Protein AF-A0A7W9NL67-F1 (afdb_monomer_lite)

Radius of gyration: 16.45 Å; chains: 1; bounding box: 32×32×44 Å

Organism: NCBI:txid103725

Structure (mmCIF, N/CA/C/O backbone):
data_AF-A0A7W9NL67-F1
#
_entry.id   AF-A0A7W9NL67-F1
#
loop_
_atom_site.group_PDB
_atom_site.id
_atom_site.type_symbol
_atom_site.label_atom_id
_atom_site.label_alt_id
_atom_site.label_comp_id
_atom_site.label_asym_id
_atom_site.label_entity_id
_atom_site.label_seq_id
_atom_site.pdbx_PDB_ins_code
_atom_site.Cartn_x
_atom_site.Cartn_y
_atom_site.Cartn_z
_atom_site.occupancy
_atom_site.B_iso_or_equiv
_atom_site.auth_seq_id
_atom_site.auth_comp_id
_atom_site.auth_asym_id
_atom_site.auth_atom_id
_atom_site.pdbx_PDB_model_num
ATOM 1 N N . MET A 1 1 ? -6.468 -14.933 27.279 1.00 39.59 1 MET A N 1
ATOM 2 C CA . MET A 1 1 ? -6.578 -13.957 26.174 1.00 39.59 1 MET A CA 1
ATOM 3 C C . MET A 1 1 ? -5.171 -13.573 25.766 1.00 39.59 1 MET A C 1
ATOM 5 O O . MET A 1 1 ? -4.507 -12.861 26.502 1.00 39.59 1 MET A O 1
ATOM 9 N N . THR A 1 2 ? -4.667 -14.143 24.677 1.00 54.34 2 THR A N 1
ATOM 10 C CA . THR A 1 2 ? -3.310 -13.865 24.193 1.00 54.34 2 THR A CA 1
ATOM 11 C C . THR A 1 2 ? -3.375 -12.602 23.335 1.00 54.34 2 THR A C 1
ATOM 13 O O . THR A 1 2 ? -4.175 -12.592 22.399 1.00 54.34 2 THR A O 1
ATOM 16 N N . PRO A 1 3 ? -2.601 -11.540 23.621 1.00 50.09 3 PRO A N 1
ATOM 17 C CA . PRO A 1 3 ? -2.568 -10.377 22.750 1.00 50.09 3 PRO A CA 1
ATOM 18 C C . PRO A 1 3 ? -2.010 -10.835 21.402 1.00 50.09 3 PRO A C 1
ATOM 20 O O . PRO A 1 3 ? -0.931 -11.428 21.325 1.00 50.09 3 PRO A O 1
ATOM 23 N N . SER A 1 4 ? -2.792 -10.647 20.344 1.00 57.91 4 SER A N 1
ATOM 24 C CA . SER A 1 4 ? -2.364 -10.895 18.974 1.00 57.91 4 SER A CA 1
ATOM 25 C C . SER A 1 4 ? -1.108 -10.069 18.705 1.00 57.91 4 SER A C 1
ATOM 27 O O . SER A 1 4 ? -1.147 -8.842 18.727 1.00 57.91 4 SER A O 1
ATOM 29 N N . ARG A 1 5 ? 0.009 -10.777 18.519 1.00 60.19 5 ARG A N 1
ATOM 30 C CA . ARG A 1 5 ? 1.326 -10.245 18.159 1.00 60.19 5 ARG A CA 1
ATOM 31 C C . ARG A 1 5 ? 1.222 -9.318 16.946 1.00 60.19 5 ARG A C 1
ATOM 33 O O . ARG A 1 5 ? 0.391 -9.566 16.074 1.00 60.19 5 ARG A O 1
ATOM 40 N N . CYS A 1 6 ? 2.113 -8.327 16.867 1.00 54.25 6 CYS A N 1
ATOM 41 C CA . CYS A 1 6 ? 2.364 -7.525 15.669 1.00 54.25 6 CYS A CA 1
ATOM 42 C C . CYS A 1 6 ? 2.497 -8.448 14.450 1.00 54.25 6 CYS A C 1
ATOM 44 O O . CYS A 1 6 ? 3.498 -9.151 14.292 1.00 54.25 6 CYS A O 1
ATOM 46 N N . ARG A 1 7 ? 1.444 -8.522 13.636 1.00 72.94 7 ARG A N 1
ATOM 47 C CA . ARG A 1 7 ? 1.396 -9.372 12.452 1.00 72.94 7 ARG A CA 1
ATOM 48 C C . ARG A 1 7 ? 1.847 -8.521 11.279 1.00 72.94 7 ARG A C 1
ATOM 50 O O . ARG A 1 7 ? 1.055 -7.754 10.747 1.00 72.94 7 ARG A O 1
ATOM 57 N N . ASN A 1 8 ? 3.112 -8.664 10.898 1.00 80.75 8 ASN A N 1
ATOM 58 C CA . ASN A 1 8 ? 3.582 -8.129 9.627 1.00 80.75 8 ASN A CA 1
ATOM 59 C C . ASN A 1 8 ? 2.882 -8.882 8.492 1.00 80.75 8 ASN A C 1
ATOM 61 O O . ASN A 1 8 ? 2.871 -10.117 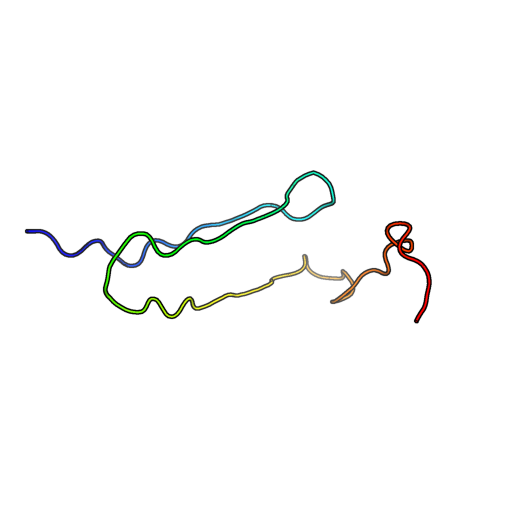8.469 1.00 80.75 8 ASN A O 1
ATOM 65 N N . LEU A 1 9 ? 2.267 -8.127 7.588 1.00 85.12 9 LEU A N 1
ATOM 66 C CA . LEU A 1 9 ? 1.683 -8.616 6.348 1.00 85.12 9 LEU A CA 1
ATOM 67 C C . LEU A 1 9 ? 2.584 -8.152 5.204 1.00 85.12 9 LEU A C 1
ATOM 69 O O . LEU A 1 9 ? 3.040 -7.012 5.210 1.00 85.12 9 LEU A O 1
ATOM 73 N N . HIS A 1 10 ? 2.851 -9.039 4.249 1.00 87.62 10 HIS A N 1
ATOM 74 C CA . HIS A 1 10 ? 3.569 -8.693 3.031 1.00 87.62 10 HIS A CA 1
ATOM 75 C C . HIS A 1 10 ? 2.636 -8.889 1.842 1.00 87.62 10 HIS A C 1
ATOM 77 O O . HIS A 1 10 ? 2.007 -9.941 1.709 1.00 87.62 10 HIS A O 1
ATOM 83 N N . GLU A 1 11 ? 2.548 -7.867 1.005 1.00 87.31 11 GLU A N 1
ATOM 84 C CA . GLU A 1 11 ? 1.614 -7.774 -0.105 1.00 87.31 11 GLU A CA 1
ATOM 85 C C . GLU A 1 11 ? 2.391 -7.486 -1.397 1.00 87.31 11 GLU A C 1
ATOM 87 O O . GLU A 1 11 ? 3.334 -6.697 -1.404 1.00 87.31 11 GLU A O 1
ATOM 92 N N . GLN A 1 12 ? 2.035 -8.167 -2.490 1.00 85.00 12 GLN A N 1
ATOM 93 C CA . GLN A 1 12 ? 2.734 -8.024 -3.772 1.00 85.00 12 GLN A CA 1
ATOM 94 C C . GLN A 1 12 ? 2.334 -6.711 -4.474 1.00 85.00 12 GLN A C 1
ATOM 96 O O . GLN A 1 12 ? 1.187 -6.281 -4.343 1.00 85.00 12 GLN A O 1
ATOM 101 N N . PRO A 1 13 ? 3.233 -6.060 -5.233 1.00 80.62 13 PRO A N 1
ATOM 102 C CA . PRO A 1 13 ? 2.892 -4.880 -6.027 1.00 80.62 13 PRO A CA 1
ATOM 103 C C . PRO A 1 13 ? 2.281 -5.257 -7.389 1.00 80.62 13 PRO A C 1
ATOM 105 O O . PRO A 1 13 ? 2.519 -6.348 -7.905 1.00 80.62 13 PRO A O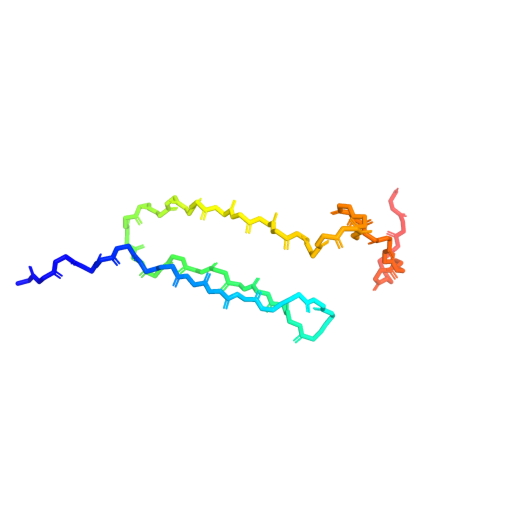 1
ATOM 108 N N . GLY A 1 14 ? 1.572 -4.319 -8.028 1.00 77.38 14 GLY A N 1
ATOM 109 C CA . GLY A 1 14 ? 1.133 -4.415 -9.431 1.00 77.38 14 GLY A CA 1
ATOM 110 C C . GLY A 1 14 ? -0.386 -4.332 -9.624 1.00 77.38 14 GLY A C 1
ATOM 111 O O . GLY A 1 14 ? -1.151 -4.407 -8.669 1.00 77.38 14 GLY A O 1
ATOM 112 N N . SER A 1 15 ? -0.844 -4.193 -10.874 1.00 79.44 15 SER A N 1
ATOM 113 C CA . SER A 1 15 ? -2.260 -3.925 -11.206 1.00 79.44 15 SER A CA 1
ATOM 114 C C . SER A 1 15 ? -3.246 -5.038 -10.827 1.00 79.44 15 SER A C 1
ATOM 116 O O . SER A 1 15 ? -4.441 -4.779 -10.732 1.00 79.44 15 SER A O 1
ATOM 118 N N . GLY A 1 16 ? -2.766 -6.263 -10.589 1.00 81.12 16 GLY A N 1
ATOM 119 C CA . GLY A 1 16 ? -3.575 -7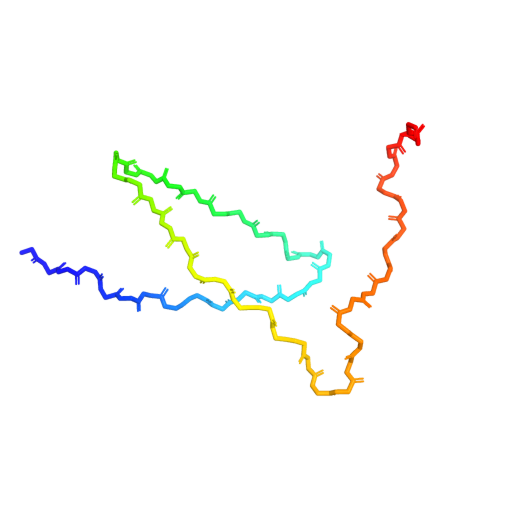.384 -10.095 1.00 81.12 16 GLY A CA 1
ATOM 120 C C . GLY A 1 16 ? -3.630 -7.502 -8.568 1.00 81.12 16 GLY A C 1
ATOM 121 O O . GLY A 1 16 ? -4.319 -8.379 -8.053 1.00 81.12 16 GLY A O 1
ATOM 122 N N . TYR A 1 17 ? -2.909 -6.641 -7.848 1.00 84.25 17 TYR A N 1
ATOM 123 C CA . TYR A 1 17 ? -2.705 -6.725 -6.406 1.00 84.25 17 TYR A CA 1
ATOM 124 C C . TYR A 1 17 ? -3.195 -5.445 -5.721 1.00 84.25 17 TYR A C 1
ATOM 126 O O . TYR A 1 17 ? -2.411 -4.616 -5.266 1.00 84.25 17 TYR A O 1
ATOM 134 N N . VAL A 1 18 ? -4.517 -5.263 -5.694 1.00 83.00 18 VAL A N 1
ATOM 135 C CA . VAL A 1 18 ? -5.166 -4.155 -4.976 1.00 83.00 18 VAL A CA 1
ATOM 136 C C . VAL A 1 18 ? -5.361 -4.544 -3.510 1.00 83.00 18 VAL A C 1
ATOM 138 O O . V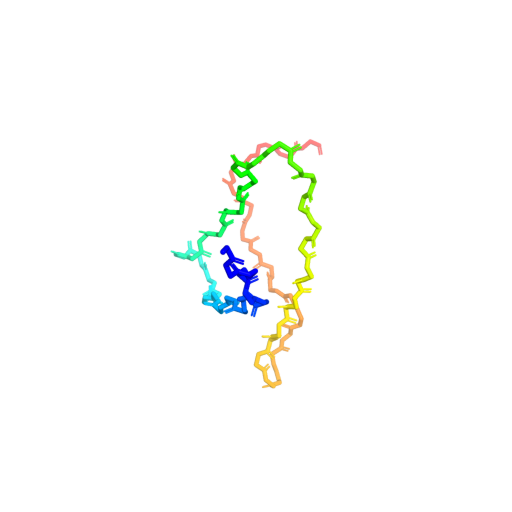AL A 1 18 ? -5.984 -5.566 -3.223 1.00 83.00 18 VAL A O 1
ATOM 141 N N . HIS A 1 19 ? -4.882 -3.702 -2.592 1.00 84.38 19 HIS A N 1
ATOM 142 C CA . HIS A 1 19 ? -4.899 -3.972 -1.149 1.00 84.38 19 HIS A CA 1
ATOM 143 C C . HIS A 1 19 ? -5.933 -3.108 -0.426 1.00 84.38 19 HIS A C 1
ATOM 145 O O . HIS A 1 19 ? -6.009 -1.898 -0.645 1.00 84.38 19 HIS A O 1
ATOM 151 N N . VAL A 1 20 ? -6.738 -3.721 0.449 1.00 86.69 20 VAL A N 1
ATOM 152 C CA . VAL A 1 20 ? -7.777 -3.030 1.233 1.00 86.69 20 VAL A CA 1
ATOM 153 C C . VAL A 1 20 ? -7.677 -3.433 2.701 1.00 86.69 20 VAL A C 1
ATOM 155 O O . VAL A 1 20 ? -8.022 -4.551 3.085 1.00 86.69 20 VAL A O 1
ATOM 158 N N . GLY A 1 21 ? -7.257 -2.490 3.546 1.00 86.44 21 GLY A N 1
ATOM 159 C CA . GLY A 1 21 ? -7.276 -2.641 4.999 1.00 86.44 21 GLY A CA 1
ATOM 160 C C . GLY A 1 21 ? -8.616 -2.210 5.601 1.00 86.44 21 GLY A C 1
ATOM 161 O O . GLY A 1 21 ? -9.130 -1.140 5.278 1.00 86.44 21 GLY A O 1
ATOM 162 N N . ARG A 1 22 ? -9.179 -3.014 6.514 1.00 90.38 22 ARG A N 1
ATOM 163 C CA . ARG A 1 22 ? -10.407 -2.665 7.250 1.00 90.38 22 ARG A CA 1
ATOM 164 C C . ARG A 1 22 ? -10.246 -2.884 8.749 1.00 90.38 22 ARG A C 1
ATOM 166 O O . ARG A 1 22 ? -9.909 -3.979 9.193 1.00 90.38 22 ARG A O 1
ATOM 173 N N . ASN A 1 23 ? -10.594 -1.864 9.531 1.00 92.62 23 ASN A N 1
ATOM 174 C CA . ASN A 1 23 ? -10.796 -2.018 10.966 1.00 92.62 23 ASN A CA 1
ATOM 175 C C . ASN A 1 23 ? -12.152 -2.699 11.230 1.00 92.62 23 ASN A C 1
ATOM 177 O O . ASN A 1 23 ? -13.199 -2.171 10.855 1.00 92.62 23 ASN A O 1
ATOM 181 N N . LEU A 1 24 ? -12.129 -3.889 11.835 1.00 93.69 24 LEU A N 1
ATOM 182 C CA . LEU A 1 24 ? -13.331 -4.659 12.185 1.00 93.69 24 LEU A CA 1
ATOM 183 C C . LEU A 1 24 ? -13.766 -4.467 13.647 1.00 93.69 24 LEU A C 1
ATOM 185 O O . LEU A 1 24 ? -14.814 -4.978 14.037 1.00 93.69 24 LEU A O 1
ATOM 189 N N . GLY A 1 25 ? -12.961 -3.776 14.457 1.00 93.44 25 GLY A N 1
ATOM 190 C CA . GLY A 1 25 ? -13.221 -3.545 15.876 1.00 93.44 25 GLY A CA 1
ATOM 191 C C . GLY A 1 25 ? -13.719 -2.131 16.176 1.00 93.44 25 GLY A C 1
ATOM 192 O O . GLY A 1 25 ? -13.740 -1.258 15.314 1.00 93.44 25 GLY A O 1
ATOM 193 N N . ALA A 1 26 ? -14.092 -1.905 17.436 1.00 95.31 26 ALA A N 1
ATOM 194 C CA . ALA A 1 26 ? -14.489 -0.585 17.938 1.00 95.31 26 ALA A CA 1
ATOM 195 C C . ALA A 1 26 ? -13.294 0.298 18.356 1.00 95.31 26 ALA A C 1
ATOM 197 O O . ALA A 1 26 ? -13.454 1.495 18.578 1.00 95.31 26 ALA A O 1
ATOM 198 N N . THR A 1 27 ? -12.096 -0.281 18.473 1.00 95.69 27 THR A N 1
ATOM 199 C CA . THR A 1 27 ? -10.866 0.433 18.842 1.00 95.69 27 THR A CA 1
ATOM 200 C C . THR A 1 27 ? -10.176 0.977 17.590 1.00 95.69 27 THR A C 1
ATOM 202 O O . THR A 1 27 ? -10.101 0.246 16.599 1.00 95.69 27 THR A O 1
ATOM 205 N N . PRO A 1 28 ? -9.631 2.208 17.603 1.00 94.12 28 PRO A N 1
ATOM 206 C CA . PRO A 1 28 ? -8.821 2.712 16.498 1.00 94.12 28 PRO A CA 1
ATOM 207 C C . PRO A 1 28 ? -7.628 1.801 16.188 1.00 94.12 28 PRO A C 1
ATOM 209 O O . PRO A 1 28 ? -6.944 1.323 17.092 1.00 94.12 28 PRO A O 1
ATOM 212 N N . VAL A 1 29 ? -7.371 1.595 14.897 1.00 89.94 29 VAL A N 1
ATOM 213 C CA . VAL A 1 29 ? -6.183 0.903 14.387 1.00 89.94 29 VAL A CA 1
ATOM 214 C C . VAL A 1 29 ? -5.341 1.925 13.637 1.00 89.94 29 VAL A C 1
ATOM 216 O O . VAL A 1 29 ? -5.849 2.595 12.740 1.00 89.94 29 VAL A O 1
ATOM 219 N N . VAL A 1 30 ? -4.066 2.031 14.003 1.00 90.75 30 VAL A N 1
ATOM 220 C CA . VAL A 1 30 ? -3.081 2.892 13.338 1.00 90.75 30 VAL A CA 1
ATOM 221 C C . VAL A 1 30 ? -2.041 1.974 12.684 1.00 90.75 30 VAL A C 1
ATOM 223 O O . VAL A 1 30 ? -1.217 1.415 13.406 1.00 90.75 30 VAL A O 1
ATOM 226 N N . PRO A 1 31 ? -2.117 1.721 11.363 1.00 86.50 31 PRO A N 1
ATOM 227 C CA . PRO A 1 31 ? -1.154 0.864 10.682 1.00 86.50 31 PRO A CA 1
ATOM 228 C C . PRO A 1 31 ? 0.170 1.597 10.437 1.00 86.50 31 PRO A C 1
ATOM 230 O O . PRO A 1 31 ? 0.183 2.756 10.026 1.00 86.50 31 PRO A O 1
ATOM 233 N N . GLU A 1 32 ? 1.280 0.887 10.622 1.00 89.06 32 GLU A N 1
ATOM 234 C CA . GLU A 1 32 ? 2.596 1.288 10.124 1.00 89.06 32 GLU A CA 1
ATOM 235 C C . GLU A 1 32 ? 2.810 0.621 8.760 1.00 89.06 32 GLU A C 1
ATOM 237 O O . GLU A 1 32 ? 2.739 -0.604 8.651 1.00 89.06 32 GLU A O 1
ATOM 242 N N . VAL A 1 33 ? 3.016 1.420 7.708 1.00 87.12 33 VAL A N 1
ATOM 243 C CA . VAL A 1 33 ? 3.133 0.932 6.325 1.00 87.12 33 VAL A CA 1
ATOM 244 C C . VAL A 1 33 ? 4.502 1.290 5.765 1.00 87.12 33 VAL A C 1
ATOM 246 O O . VAL A 1 33 ? 4.914 2.448 5.816 1.00 87.12 33 VAL A O 1
ATOM 249 N N . LEU A 1 34 ? 5.179 0.294 5.193 1.00 86.69 34 LEU A N 1
ATOM 250 C CA . LEU A 1 34 ? 6.436 0.452 4.471 1.00 86.69 34 LEU A CA 1
ATOM 251 C C . LEU A 1 34 ? 6.246 0.024 3.014 1.00 86.69 34 LEU A C 1
ATOM 253 O O . LEU A 1 34 ? 5.861 -1.112 2.746 1.00 86.69 34 LEU A O 1
ATOM 257 N N . TYR A 1 35 ? 6.563 0.925 2.086 1.00 83.19 35 TYR A N 1
ATOM 258 C CA . TYR A 1 35 ? 6.693 0.608 0.667 1.00 83.19 35 TYR A CA 1
ATOM 259 C C . TYR A 1 35 ? 8.174 0.451 0.330 1.00 83.19 35 TYR A C 1
ATOM 261 O O . TYR A 1 35 ? 8.936 1.413 0.417 1.00 83.19 35 TYR A O 1
ATOM 269 N N . GLU A 1 36 ? 8.575 -0.760 -0.047 1.00 83.69 36 GLU A N 1
ATOM 270 C CA . GLU A 1 36 ? 9.952 -1.080 -0.422 1.00 83.69 36 GLU A CA 1
ATOM 271 C C . GLU A 1 36 ? 10.011 -1.452 -1.914 1.00 83.69 36 GLU A C 1
ATOM 273 O O . GLU A 1 36 ? 9.568 -2.539 -2.296 1.00 83.69 36 GLU A O 1
ATOM 278 N N . PRO A 1 37 ? 10.520 -0.566 -2.789 1.00 80.06 37 PRO A N 1
ATOM 279 C CA . PRO A 1 37 ? 10.791 -0.931 -4.172 1.00 80.06 37 PRO A CA 1
ATOM 280 C C . PRO A 1 37 ? 12.044 -1.824 -4.253 1.00 80.06 37 PRO A C 1
ATOM 282 O O . PRO A 1 37 ? 12.982 -1.634 -3.473 1.00 80.06 37 PRO A O 1
ATOM 285 N N . PRO A 1 38 ? 12.128 -2.761 -5.218 1.00 81.12 38 PRO A N 1
ATOM 286 C CA . PRO A 1 38 ? 13.364 -3.500 -5.454 1.00 81.12 38 PRO A CA 1
ATOM 287 C 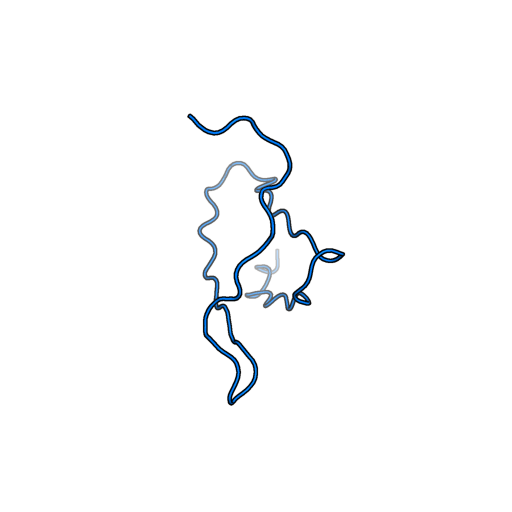C . PRO A 1 38 ? 14.526 -2.551 -5.767 1.00 81.12 38 PRO A C 1
ATOM 289 O O . PRO A 1 38 ? 14.344 -1.516 -6.414 1.00 81.12 38 PRO A O 1
ATOM 292 N N . VAL A 1 39 ? 15.737 -2.924 -5.347 1.00 86.56 39 VAL A N 1
ATOM 293 C CA . VAL A 1 39 ? 16.950 -2.125 -5.576 1.00 86.56 39 VAL A CA 1
ATOM 294 C C . VAL A 1 39 ? 17.093 -1.767 -7.061 1.00 86.56 39 VAL A C 1
ATOM 296 O O . VAL A 1 39 ? 17.055 -2.640 -7.925 1.00 86.56 39 VAL A O 1
ATOM 299 N N . GLY A 1 40 ? 17.276 -0.474 -7.346 1.00 86.62 40 GLY A N 1
ATOM 300 C CA . GLY A 1 40 ? 17.461 0.057 -8.701 1.00 86.62 40 GLY A CA 1
ATOM 301 C C . GLY A 1 40 ? 16.171 0.427 -9.441 1.00 86.62 40 GLY A C 1
ATOM 302 O O . GLY A 1 40 ? 16.256 0.983 -10.534 1.00 86.62 40 GLY A O 1
ATOM 303 N N . GLN A 1 41 ? 14.993 0.166 -8.866 1.00 83.19 41 GLN A N 1
ATOM 304 C CA . GLN A 1 41 ? 13.721 0.620 -9.431 1.00 83.19 41 GLN A CA 1
ATOM 305 C C . GLN A 1 41 ? 13.379 2.052 -8.998 1.00 83.19 41 GLN A C 1
ATOM 307 O O . GLN A 1 41 ? 13.765 2.475 -7.903 1.00 83.19 41 GLN A O 1
ATOM 312 N N . PRO A 1 42 ? 12.653 2.814 -9.837 1.00 84.06 42 PRO A N 1
ATOM 313 C CA . PRO A 1 42 ? 12.186 4.133 -9.446 1.00 84.06 42 PRO A CA 1
ATOM 314 C C . PRO A 1 42 ? 11.196 4.028 -8.266 1.00 84.06 42 PRO A C 1
ATOM 316 O O . PRO A 1 42 ? 10.439 3.059 -8.189 1.00 84.06 42 PRO A O 1
ATOM 319 N N . PRO A 1 43 ? 11.145 5.028 -7.365 1.00 78.44 43 PRO A N 1
ATOM 320 C CA . PRO A 1 43 ? 10.194 5.043 -6.246 1.00 78.44 43 PRO A CA 1
ATOM 321 C C . PRO A 1 43 ? 8.718 5.081 -6.671 1.00 78.44 43 PRO A C 1
ATOM 323 O O . PRO A 1 43 ? 7.843 4.748 -5.877 1.00 78.44 43 PRO A O 1
ATOM 326 N N . ALA A 1 44 ? 8.441 5.506 -7.906 1.00 78.94 44 ALA A N 1
ATOM 327 C CA . ALA A 1 44 ? 7.114 5.552 -8.503 1.00 78.94 44 ALA A CA 1
ATOM 328 C C . ALA A 1 44 ? 7.204 5.306 -10.017 1.00 78.94 44 ALA A C 1
ATOM 330 O O . ALA A 1 44 ? 8.188 5.682 -10.655 1.00 78.94 44 ALA A O 1
ATOM 331 N N . VAL A 1 45 ? 6.168 4.685 -10.581 1.00 78.44 45 VAL A N 1
ATOM 332 C CA . VAL A 1 45 ? 6.003 4.454 -12.022 1.00 78.44 45 VAL A CA 1
ATOM 333 C C . VAL A 1 45 ? 4.664 5.051 -12.430 1.00 78.44 45 VAL A C 1
ATOM 335 O O . VAL A 1 45 ? 3.649 4.745 -11.803 1.00 78.44 45 VAL A O 1
ATOM 338 N N . ASP A 1 46 ? 4.661 5.891 -13.464 1.00 83.12 46 ASP A N 1
ATOM 339 C CA . ASP A 1 46 ? 3.428 6.483 -13.977 1.00 83.12 46 ASP A CA 1
ATOM 340 C C . ASP A 1 46 ? 2.480 5.395 -14.498 1.00 83.12 46 ASP A C 1
ATOM 342 O O . ASP A 1 46 ? 2.881 4.479 -15.221 1.00 83.12 46 ASP A O 1
ATOM 346 N N . ALA A 1 47 ? 1.201 5.511 -14.146 1.00 80.50 47 ALA A N 1
ATOM 347 C CA . ALA A 1 47 ? 0.134 4.665 -14.661 1.00 80.50 47 ALA A CA 1
ATOM 348 C C . ALA A 1 47 ? -0.756 5.472 -15.625 1.00 80.50 47 ALA A C 1
ATOM 350 O O . ALA A 1 47 ? -0.941 6.675 -15.417 1.00 80.50 47 ALA A O 1
ATOM 351 N N . PRO A 1 48 ? -1.338 4.843 -16.665 1.00 82.19 48 PRO A N 1
ATOM 352 C CA . PRO A 1 48 ? -2.339 5.499 -17.503 1.00 82.19 48 PRO A CA 1
ATOM 353 C C . PRO A 1 48 ? -3.505 6.044 -16.663 1.00 82.19 48 PRO A C 1
ATOM 355 O O . PRO A 1 48 ? -3.869 5.435 -15.656 1.00 82.19 48 PRO A O 1
ATOM 358 N N . ASN A 1 49 ? -4.121 7.155 -17.092 1.00 78.44 49 ASN A N 1
ATOM 359 C CA . ASN A 1 49 ? -5.342 7.665 -16.453 1.00 78.44 49 ASN A CA 1
ATOM 360 C C . ASN A 1 49 ? -6.384 6.520 -16.387 1.00 78.44 49 ASN A C 1
ATOM 362 O O . ASN A 1 49 ? -6.660 5.917 -17.429 1.00 78.44 49 ASN A O 1
ATOM 366 N N . PRO A 1 50 ? -6.972 6.222 -15.208 1.00 77.00 50 PRO A N 1
ATOM 367 C CA . PRO A 1 50 ? -7.948 5.142 -15.035 1.00 77.00 50 PRO A CA 1
ATOM 368 C C . PRO A 1 50 ? -9.281 5.344 -15.787 1.00 77.00 50 PRO A C 1
ATOM 370 O O . PRO A 1 50 ? -10.187 4.528 -15.637 1.00 77.00 50 PRO A O 1
ATOM 373 N N . GLY A 1 51 ? -9.415 6.393 -16.602 1.00 77.12 51 GLY A N 1
ATOM 374 C CA . GLY A 1 51 ? -10.604 6.690 -17.401 1.00 77.12 51 GLY A CA 1
ATOM 375 C C . GLY A 1 51 ? -11.592 7.624 -16.704 1.00 77.12 51 GLY A C 1
ATOM 376 O O . GLY A 1 51 ? -12.731 7.734 -17.148 1.00 77.12 51 GLY A O 1
ATOM 377 N N . CYS A 1 52 ? -11.173 8.288 -15.625 1.00 79.81 52 CYS A N 1
ATOM 378 C CA . CYS A 1 52 ? -11.937 9.381 -15.038 1.00 79.81 52 CYS A CA 1
ATOM 379 C C . CYS A 1 52 ? -11.689 10.654 -15.856 1.00 79.81 52 CYS A C 1
ATOM 381 O O . CYS A 1 52 ? -10.544 10.936 -16.232 1.00 79.81 52 CYS A O 1
ATOM 383 N N . ASP A 1 53 ? -12.744 11.431 -16.102 1.00 77.81 53 ASP A N 1
ATOM 384 C CA . ASP A 1 53 ? -12.608 12.750 -16.720 1.00 77.81 53 ASP A CA 1
ATOM 385 C C . ASP A 1 53 ? -11.650 13.606 -15.876 1.00 77.81 53 ASP A C 1
ATOM 387 O O . ASP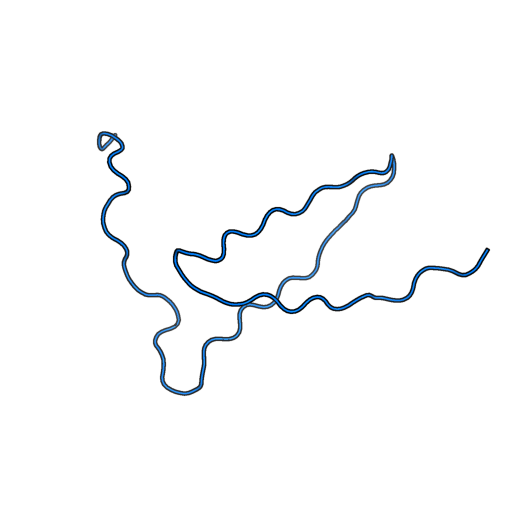 A 1 53 ? -11.734 13.625 -14.645 1.00 77.81 53 ASP A O 1
ATOM 391 N N . PHE A 1 54 ? -10.701 14.280 -16.530 1.00 70.44 54 PHE A N 1
ATOM 392 C CA . PHE A 1 54 ? -9.824 15.230 -15.847 1.00 70.44 54 PHE A CA 1
ATOM 393 C C . PHE A 1 54 ? -10.684 16.373 -15.276 1.00 70.44 54 PHE A C 1
ATOM 395 O O . PHE A 1 54 ? -11.486 16.951 -16.011 1.00 70.44 54 PHE A O 1
ATOM 402 N N . GLN A 1 55 ? -10.529 16.679 -13.983 1.00 59.97 55 GLN A N 1
ATOM 403 C CA . GLN A 1 55 ? -11.078 17.895 -13.364 1.00 59.97 55 GLN A CA 1
ATOM 404 C C . GLN A 1 55 ? -10.124 19.075 -13.536 1.00 59.97 55 GLN A C 1
ATOM 406 O O . GLN A 1 55 ? -8.894 18.845 -13.471 1.00 59.97 55 GLN A O 1
#

Sequence (55 aa):
MTPSRCRNLHEQPGSGYVHVGRNLGATPVVPEVLYEPPVGQPPAVDAPNPGCDFQ

Secondary structure (DSSP, 8-state):
-------------STT--------SSS---------PPTTS-S-------SPPP-

pLDDT: mean 80.26, std 11.68, range [39.59, 95.69]

Foldseek 3Di:
DDPPPDDDDDFDDDPVTDDDDDDPDPDDDDDDDDDDDPPPDDPDDDDPDPPDPDD